Protein AF-A0A915JEX7-F1 (afdb_monomer_lite)

Sequence (155 aa):
STKFAKKFCSHRWVENVIVVERALEILPYFRQYVTSVEPKPTVTSFDTLEQAFKDIFLESKMEFFKTMALHLEPFLRKFQTPLPMSPFIFDEISSLHGALLRRILKSSIVDEAMTNNRLLELPKILFSNFDQAFKKKPIKFPAYSCIICTETIRN

Foldseek 3Di:
DPQDADDDDPVCLLVCLVRLVSCLVCVVVLVVCLVPDPPQDPDPLSVVSVVLVVDPCNNVVSVVSSVLSVLCVVVVVQVPDPDPCVVVNVVSVLVSLLVVVVVVDPNVVSVVCSVVVNSVVVCVVVCVVVCVVCVPDPPPPDPPPDSNHDDDDDD

Radius of gyration: 19.91 Å; chains: 1; bounding box: 41×42×51 Å

Organism: Romanomermis culicivorax (NCBI:txid13658)

Secondary structure (DSSP, 8-state):
---PPPPP-TT-GGGGHHHHHHHHHHHHHHHHHHHH-SSPP-SHHHHHHHHHHT-TTHHHHHHHHHHHHHHHHHHHHHHTSSS--GGGHHHHHHHHHHHHHTTTS-HHHHHHHHHTT-TTTHHHHHHTTHHHHHTSS---------TT-------

Structure (mmCIF, N/CA/C/O backbone):
data_AF-A0A915JEX7-F1
#
_entry.id   AF-A0A915JEX7-F1
#
loop_
_atom_site.group_PDB
_atom_site.id
_atom_site.type_symbol
_atom_site.label_atom_id
_atom_site.label_alt_id
_atom_site.label_comp_id
_atom_site.label_asym_id
_atom_site.label_entity_id
_atom_site.label_seq_id
_atom_site.pdbx_PDB_ins_code
_atom_site.Cartn_x
_atom_site.Cartn_y
_atom_site.Cartn_z
_atom_site.occupancy
_atom_site.B_iso_or_equiv
_atom_site.auth_seq_id
_atom_site.auth_comp_id
_atom_site.auth_asym_id
_atom_site.auth_atom_id
_atom_site.pdbx_PDB_model_num
ATOM 1 N N . SER A 1 1 ? -22.320 -11.750 11.022 1.00 55.00 1 SER A N 1
ATOM 2 C CA . SER A 1 1 ? -21.371 -11.233 10.015 1.00 55.00 1 SER A CA 1
ATOM 3 C C . SER A 1 1 ? -20.443 -12.361 9.594 1.00 55.00 1 SER A C 1
ATOM 5 O O . SER A 1 1 ? -19.918 -13.034 10.470 1.00 55.00 1 SER A O 1
ATOM 7 N N . THR A 1 2 ? -20.284 -12.611 8.292 1.00 79.38 2 THR A N 1
ATOM 8 C CA . THR A 1 2 ? -19.515 -13.747 7.728 1.00 79.38 2 THR A CA 1
ATOM 9 C C . THR A 1 2 ? -18.114 -13.351 7.241 1.00 79.38 2 THR A C 1
ATOM 11 O O . THR A 1 2 ? -17.356 -14.197 6.768 1.00 79.38 2 THR A O 1
ATOM 14 N N . LYS A 1 3 ? -17.755 -12.061 7.317 1.00 83.62 3 LYS A N 1
ATOM 15 C CA . LYS A 1 3 ? -16.490 -11.520 6.801 1.00 83.62 3 LYS A CA 1
ATOM 16 C C . LYS A 1 3 ? -15.547 -11.170 7.951 1.00 83.62 3 LYS A C 1
ATOM 18 O O . LYS A 1 3 ? -15.705 -10.141 8.596 1.00 83.62 3 LYS A O 1
ATOM 23 N N . PHE A 1 4 ? -14.553 -12.025 8.172 1.00 87.06 4 PHE A N 1
ATOM 24 C CA . PHE A 1 4 ? -13.503 -11.819 9.174 1.00 87.06 4 PHE A CA 1
ATOM 25 C C . PHE A 1 4 ? -12.218 -11.266 8.559 1.00 87.06 4 PHE A C 1
ATOM 27 O O . PHE A 1 4 ? -11.983 -11.418 7.354 1.00 87.06 4 PHE A O 1
ATOM 34 N N . ALA A 1 5 ? -11.384 -10.648 9.394 1.00 87.75 5 ALA A N 1
ATOM 35 C CA . ALA A 1 5 ? -10.054 -10.198 9.007 1.00 87.75 5 ALA A CA 1
ATOM 36 C C . ALA A 1 5 ? -9.193 -11.376 8.507 1.00 87.75 5 ALA A C 1
ATOM 38 O O . ALA A 1 5 ? -9.369 -12.524 8.921 1.00 87.75 5 ALA A O 1
ATOM 39 N N . LYS A 1 6 ? -8.282 -11.098 7.572 1.00 90.19 6 LYS A N 1
ATOM 40 C CA . LYS A 1 6 ? -7.354 -12.091 7.008 1.00 90.19 6 LYS A CA 1
ATOM 41 C C . LYS A 1 6 ? -5.993 -11.971 7.680 1.00 90.19 6 LYS A C 1
ATOM 43 O O . LYS A 1 6 ? -5.563 -10.865 7.974 1.00 90.19 6 LYS A O 1
ATOM 48 N N . LYS A 1 7 ? -5.296 -13.094 7.872 1.00 87.69 7 LYS A N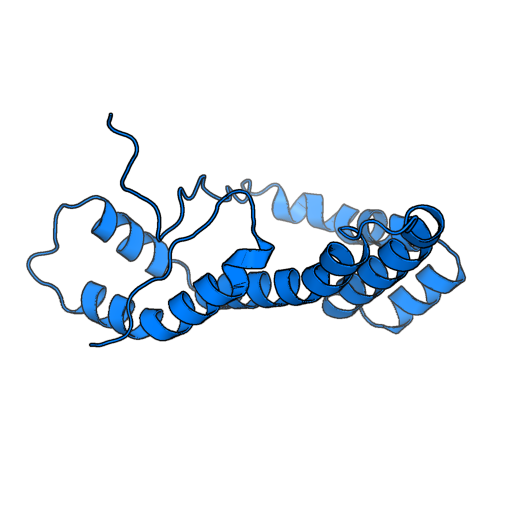 1
ATOM 49 C CA . LYS A 1 7 ? -3.954 -13.103 8.468 1.00 87.69 7 LYS A CA 1
ATOM 50 C C . LYS A 1 7 ? -3.007 -12.223 7.653 1.00 87.69 7 LYS A C 1
ATOM 52 O O . LYS A 1 7 ? -2.841 -12.444 6.458 1.00 87.69 7 LYS A O 1
ATOM 57 N N . PHE A 1 8 ? -2.372 -11.268 8.317 1.00 85.25 8 PHE A N 1
ATOM 58 C CA . PHE A 1 8 ? -1.368 -10.410 7.706 1.00 85.25 8 PHE A CA 1
ATOM 59 C C . PHE A 1 8 ? 0.037 -11.004 7.823 1.00 85.25 8 PHE A C 1
ATOM 61 O O . PHE A 1 8 ? 0.381 -11.636 8.825 1.00 85.25 8 PHE A O 1
ATOM 68 N N . CYS A 1 9 ? 0.876 -10.731 6.826 1.00 83.38 9 CYS A N 1
ATOM 69 C CA . CYS A 1 9 ? 2.280 -11.112 6.796 1.00 83.38 9 CYS A CA 1
ATOM 70 C C . CYS A 1 9 ? 3.196 -9.877 6.768 1.00 83.38 9 CYS A C 1
ATOM 72 O O . CYS A 1 9 ? 3.222 -9.138 5.790 1.00 83.38 9 CYS A O 1
ATOM 74 N N . SER A 1 10 ? 4.008 -9.659 7.805 1.00 77.25 10 SER A N 1
ATOM 75 C CA . SER A 1 10 ? 4.892 -8.481 7.884 1.00 77.25 10 SER A CA 1
ATOM 76 C C . SER A 1 10 ? 5.997 -8.453 6.828 1.00 77.25 10 SER A C 1
ATOM 78 O O . SER A 1 10 ? 6.416 -7.378 6.413 1.00 77.25 10 SER A O 1
ATOM 80 N N . HIS A 1 11 ? 6.455 -9.620 6.378 1.00 75.69 11 HIS A N 1
ATOM 81 C CA . HIS A 1 11 ? 7.578 -9.750 5.450 1.00 75.69 11 HIS A CA 1
ATOM 82 C C . HIS A 1 11 ? 7.145 -10.006 3.994 1.00 75.69 11 HIS A C 1
ATOM 84 O O . HIS A 1 11 ? 7.987 -9.997 3.100 1.00 75.69 11 HIS A O 1
ATOM 90 N N . ARG A 1 12 ? 5.847 -10.222 3.724 1.00 76.19 12 ARG A N 1
ATOM 91 C CA . ARG A 1 12 ? 5.293 -10.423 2.367 1.00 76.19 12 ARG A CA 1
ATOM 92 C C . ARG A 1 12 ? 4.176 -9.433 2.081 1.00 76.19 12 ARG A C 1
ATOM 94 O O . ARG A 1 12 ? 3.028 -9.789 1.858 1.00 76.19 12 ARG A O 1
ATOM 101 N N . TRP A 1 13 ? 4.549 -8.162 2.054 1.00 73.06 13 TRP A N 1
ATOM 102 C CA . TRP A 1 13 ? 3.670 -7.043 1.720 1.00 73.06 13 TRP A CA 1
ATOM 103 C C . TRP A 1 13 ? 2.786 -7.237 0.476 1.00 73.06 13 TRP A C 1
ATOM 105 O O . TRP A 1 13 ? 1.620 -6.866 0.521 1.00 73.06 13 TRP A O 1
ATOM 115 N N . VAL A 1 14 ? 3.275 -7.871 -0.593 1.00 79.00 14 VAL A N 1
ATOM 116 C CA . VAL A 1 14 ? 2.466 -8.144 -1.797 1.00 79.00 14 VAL A CA 1
ATOM 117 C C . VAL A 1 14 ? 1.326 -9.128 -1.527 1.00 79.00 14 VAL A C 1
ATOM 119 O O . VAL A 1 14 ? 0.216 -8.933 -2.009 1.00 79.00 14 VAL A O 1
ATOM 122 N N . GLU A 1 15 ? 1.543 -10.129 -0.674 1.00 81.12 15 GLU A N 1
ATOM 123 C CA . GLU A 1 15 ? 0.486 -11.067 -0.271 1.00 81.12 15 GLU A CA 1
ATOM 124 C C . GLU A 1 15 ? -0.581 -10.393 0.611 1.00 81.12 15 GLU A C 1
ATOM 126 O O . GLU A 1 15 ? -1.674 -10.929 0.786 1.00 81.12 15 GLU A O 1
ATOM 131 N N . ASN A 1 16 ? -0.312 -9.191 1.133 1.00 86.81 16 ASN A N 1
ATOM 132 C CA . ASN A 1 16 ? -1.268 -8.444 1.945 1.00 86.81 16 ASN A CA 1
ATOM 133 C C . ASN A 1 16 ? -2.270 -7.621 1.124 1.00 86.81 16 ASN A C 1
ATOM 135 O O . ASN A 1 16 ? -3.106 -6.953 1.731 1.00 86.81 16 ASN A O 1
ATOM 139 N N . VAL A 1 17 ? -2.248 -7.660 -0.215 1.00 90.00 17 VAL A N 1
ATOM 140 C CA . VAL A 1 17 ? -3.279 -6.993 -1.038 1.00 90.00 17 VAL A CA 1
ATOM 141 C C . VAL A 1 17 ? -4.675 -7.475 -0.631 1.00 90.00 17 VAL A C 1
ATOM 143 O O . VAL A 1 17 ? -5.509 -6.668 -0.227 1.00 90.00 17 VAL A O 1
ATOM 146 N N . ILE A 1 18 ? -4.883 -8.796 -0.586 1.00 90.44 18 ILE A N 1
ATOM 147 C CA . ILE A 1 18 ? -6.159 -9.408 -0.171 1.00 90.44 18 ILE A CA 1
ATOM 148 C C . ILE A 1 18 ? -6.527 -9.089 1.285 1.00 90.44 18 ILE A C 1
ATOM 150 O O . ILE A 1 18 ? -7.698 -9.085 1.668 1.00 90.44 18 ILE A O 1
ATOM 154 N N . VAL A 1 19 ? -5.515 -8.850 2.122 1.00 91.00 19 VAL A N 1
ATOM 155 C CA . VAL A 1 19 ? -5.688 -8.517 3.536 1.00 91.00 19 VAL A CA 1
ATOM 156 C C . VAL A 1 19 ? -6.216 -7.096 3.664 1.00 91.00 19 VAL A C 1
ATOM 158 O O . VAL A 1 19 ? -7.145 -6.861 4.432 1.00 91.00 19 VAL A O 1
ATOM 161 N N . VAL A 1 20 ? -5.662 -6.166 2.888 1.00 92.25 20 VAL A N 1
ATOM 162 C CA . VAL A 1 20 ? -6.088 -4.766 2.871 1.00 92.25 20 VAL A CA 1
ATOM 163 C C . VAL A 1 20 ? -7.444 -4.597 2.203 1.00 92.25 20 VAL A C 1
ATOM 165 O O . VAL A 1 20 ? -8.271 -3.861 2.726 1.00 92.25 20 VAL A O 1
ATOM 168 N N . GLU A 1 21 ? -7.732 -5.333 1.131 1.00 93.56 21 GLU A N 1
ATOM 169 C CA . GLU A 1 21 ? -9.080 -5.377 0.550 1.00 93.56 21 GLU A CA 1
ATOM 170 C C . GLU A 1 21 ? -10.110 -5.836 1.583 1.00 93.56 21 GLU A C 1
ATOM 172 O O . GLU A 1 21 ? -11.115 -5.162 1.807 1.00 93.56 21 GLU A O 1
ATOM 177 N N . ARG A 1 22 ? -9.815 -6.924 2.310 1.00 93.81 22 ARG A N 1
ATOM 178 C CA . ARG A 1 22 ? -10.675 -7.364 3.410 1.00 93.81 22 ARG A CA 1
ATOM 179 C C . ARG A 1 22 ? -10.782 -6.312 4.509 1.00 93.81 22 ARG A C 1
ATOM 181 O O . ARG A 1 22 ? -11.868 -6.142 5.053 1.00 93.81 22 ARG A O 1
ATOM 188 N N . ALA A 1 23 ? -9.681 -5.657 4.868 1.00 92.38 23 ALA A N 1
ATOM 189 C CA . ALA A 1 23 ? -9.665 -4.632 5.904 1.00 92.38 23 ALA A CA 1
ATOM 190 C C . ALA A 1 23 ? -10.578 -3.456 5.531 1.00 92.38 23 ALA A C 1
ATOM 192 O O . ALA A 1 23 ? -11.387 -3.052 6.359 1.00 92.38 23 ALA A O 1
ATOM 193 N N . LEU A 1 24 ? -10.512 -2.980 4.284 1.00 93.62 24 LEU A N 1
ATOM 194 C CA . LEU A 1 24 ? -11.381 -1.931 3.747 1.00 93.62 24 LEU A CA 1
ATOM 195 C C . LEU A 1 24 ? -12.858 -2.350 3.761 1.00 93.62 24 LEU A C 1
ATOM 197 O O . LEU A 1 24 ? -13.712 -1.565 4.163 1.00 93.62 24 LEU A O 1
ATOM 201 N N . GLU A 1 25 ? -13.163 -3.605 3.413 1.00 94.25 25 GLU A N 1
ATOM 202 C CA . GLU A 1 25 ? -14.534 -4.130 3.479 1.00 94.25 25 GLU A CA 1
ATOM 203 C C . GLU A 1 25 ? -15.109 -4.152 4.904 1.00 94.25 25 GLU A C 1
ATOM 205 O O . GLU A 1 25 ? -16.306 -3.929 5.085 1.00 94.25 25 GLU A O 1
ATOM 210 N N . ILE A 1 26 ? -14.289 -4.472 5.915 1.00 93.94 26 ILE A N 1
ATOM 211 C CA . ILE A 1 26 ? -14.757 -4.614 7.306 1.00 93.94 26 ILE A CA 1
ATOM 212 C C . ILE A 1 26 ? -14.652 -3.324 8.127 1.00 93.94 26 ILE A C 1
ATOM 214 O O . ILE A 1 26 ? -15.279 -3.209 9.182 1.00 93.94 26 ILE A O 1
ATOM 218 N N . LEU A 1 27 ? -13.891 -2.345 7.638 1.00 92.25 27 LEU A N 1
ATOM 219 C CA . LEU A 1 27 ? -13.645 -1.064 8.288 1.00 92.25 27 LEU A CA 1
ATOM 220 C C . LEU A 1 27 ? -14.911 -0.311 8.744 1.00 92.25 27 LEU A C 1
ATOM 222 O O . LEU A 1 27 ? -14.914 0.154 9.888 1.00 92.25 27 LEU A O 1
ATOM 226 N N . PRO A 1 28 ? -15.999 -0.200 7.948 1.00 92.62 28 PRO A N 1
ATOM 227 C CA . PRO A 1 28 ? -17.204 0.501 8.397 1.00 92.62 28 PRO A CA 1
ATOM 228 C C . PRO A 1 28 ? -17.870 -0.179 9.599 1.00 92.62 28 PRO A C 1
ATOM 230 O O . PRO A 1 28 ? -18.360 0.509 10.494 1.00 92.62 28 PRO A O 1
ATOM 233 N N . TYR A 1 29 ? -17.829 -1.513 9.680 1.00 92.56 29 TYR A N 1
ATOM 234 C CA . TYR A 1 29 ? -18.371 -2.245 10.828 1.00 92.56 29 TYR A CA 1
ATOM 235 C C . TYR A 1 29 ? -17.536 -2.015 12.087 1.00 92.56 29 TYR A C 1
ATOM 237 O O . TYR A 1 29 ? -18.092 -1.860 13.172 1.00 92.56 29 TYR A O 1
ATOM 245 N N . PHE A 1 30 ? -16.209 -1.936 11.956 1.00 91.81 30 PHE A N 1
ATOM 246 C CA . PHE A 1 30 ? -15.346 -1.572 13.080 1.00 91.81 30 PHE A CA 1
ATOM 247 C C . PHE A 1 30 ? -15.573 -0.134 13.540 1.00 91.81 30 PHE A C 1
ATOM 249 O O . PHE A 1 30 ? -15.623 0.113 14.742 1.00 91.81 30 PHE A O 1
ATOM 256 N N . ARG A 1 31 ? -15.776 0.804 12.608 1.00 92.69 31 ARG A N 1
ATOM 257 C CA . ARG A 1 31 ? -16.104 2.195 12.941 1.00 92.69 31 ARG A CA 1
ATOM 258 C C . ARG A 1 31 ? -17.414 2.277 13.724 1.00 92.69 31 ARG A C 1
ATOM 260 O O . ARG A 1 31 ? -17.477 2.967 14.740 1.00 92.69 31 ARG A O 1
ATOM 267 N N . GLN A 1 32 ? -18.435 1.540 13.284 1.00 93.69 32 GLN A N 1
ATOM 268 C CA . GLN A 1 32 ? -19.705 1.432 13.998 1.00 93.69 32 GLN A CA 1
ATOM 269 C C . GLN A 1 32 ? -19.499 0.845 15.398 1.00 93.69 32 GLN A C 1
ATOM 271 O O . GLN A 1 32 ? -19.928 1.459 16.366 1.00 93.69 32 GLN A O 1
ATOM 276 N N . TYR A 1 33 ? -18.783 -0.278 15.510 1.00 92.44 33 TYR A N 1
ATOM 277 C CA . TYR A 1 33 ? -18.494 -0.940 16.783 1.00 92.44 33 TYR A CA 1
ATOM 278 C C . TYR A 1 33 ? -17.795 -0.015 17.790 1.00 92.44 33 TYR A C 1
ATOM 280 O O . TYR A 1 33 ? -18.249 0.104 18.925 1.00 92.44 33 TYR A O 1
ATOM 288 N N . VAL A 1 34 ? -16.734 0.683 17.371 1.00 92.12 34 VAL A N 1
ATOM 289 C CA . VAL A 1 34 ? -15.984 1.619 18.231 1.00 92.12 34 VAL A CA 1
ATOM 290 C C . VAL A 1 34 ? -16.852 2.794 18.685 1.00 92.12 34 VAL A C 1
ATOM 292 O O . VAL A 1 34 ? -16.675 3.294 19.791 1.00 92.12 34 VAL A O 1
ATOM 295 N N . THR A 1 35 ? -17.803 3.218 17.851 1.00 92.88 35 THR A N 1
ATOM 296 C CA . THR A 1 35 ? -18.709 4.334 18.159 1.00 92.88 35 THR A CA 1
ATOM 297 C C . THR A 1 35 ? -19.872 3.911 19.062 1.00 92.88 35 THR A C 1
ATOM 299 O O . THR A 1 35 ? -20.363 4.727 19.832 1.00 92.88 35 THR A O 1
ATOM 302 N N . SER A 1 36 ? -20.338 2.662 18.959 1.00 93.81 36 SER A N 1
ATOM 303 C CA . SER A 1 36 ? -21.559 2.195 19.630 1.00 93.81 36 SER A CA 1
ATOM 304 C C . SER A 1 36 ? -21.332 1.442 20.939 1.00 93.81 36 SER A C 1
ATOM 306 O O . SER A 1 36 ? -22.300 1.194 21.653 1.00 93.81 36 SER A O 1
ATOM 308 N N . VAL A 1 37 ? -20.114 0.967 21.213 1.00 94.25 37 VAL A N 1
ATOM 309 C CA . VAL A 1 37 ? -19.870 0.087 22.363 1.00 94.25 37 VAL A CA 1
ATOM 310 C C . VAL A 1 37 ? -19.781 0.880 23.668 1.00 94.25 37 VAL A C 1
ATOM 312 O O . VAL A 1 37 ? -18.954 1.777 23.807 1.00 94.25 37 VAL A O 1
ATOM 315 N N . GLU A 1 38 ? -20.618 0.508 24.635 1.00 91.38 38 GLU A N 1
ATOM 316 C CA . GLU A 1 38 ? -20.592 1.011 26.008 1.00 91.38 38 GLU A CA 1
ATOM 317 C C . GLU A 1 38 ? -20.894 -0.149 26.987 1.00 91.38 38 GLU A C 1
ATOM 319 O O . GLU A 1 38 ? -21.817 -0.928 26.728 1.00 91.38 38 GLU A O 1
ATOM 324 N N . PRO A 1 39 ? -20.149 -0.296 28.101 1.00 90.25 39 PRO A N 1
ATOM 325 C CA . PRO A 1 39 ? -18.956 0.476 28.440 1.00 90.25 39 PRO A CA 1
ATOM 326 C C . PRO A 1 39 ? -17.802 0.164 27.479 1.00 90.25 39 PRO A C 1
ATOM 328 O O . PRO A 1 39 ? -17.663 -0.963 26.995 1.00 90.25 39 PRO A O 1
ATOM 331 N N . LYS A 1 40 ? -16.955 1.162 27.213 1.00 91.19 40 LYS A N 1
ATOM 332 C CA . LYS A 1 40 ? -15.758 0.972 26.384 1.00 91.19 40 LYS A CA 1
ATOM 333 C C . LYS A 1 40 ? -14.858 -0.144 26.946 1.00 91.19 40 LYS A C 1
ATOM 335 O O . LYS A 1 40 ? -14.467 -0.075 28.114 1.00 91.19 40 LYS A O 1
ATOM 340 N N . PRO A 1 41 ? -14.494 -1.156 26.137 1.00 92.19 41 PRO A N 1
ATOM 341 C CA . PRO A 1 41 ? -13.568 -2.201 26.557 1.00 92.19 41 PRO A CA 1
ATOM 342 C C . PRO A 1 41 ? -12.191 -1.632 26.923 1.00 92.19 41 PRO A C 1
ATOM 344 O O . PRO A 1 41 ? -11.641 -0.822 26.187 1.00 92.19 41 PRO A O 1
ATOM 347 N N . THR A 1 42 ? -11.585 -2.118 28.007 1.00 91.56 42 THR A N 1
ATOM 348 C CA . THR A 1 42 ? -10.242 -1.711 28.475 1.00 91.56 42 THR A CA 1
ATOM 349 C C . THR A 1 42 ? -9.106 -2.537 27.856 1.00 91.56 42 THR A C 1
ATOM 351 O O . THR A 1 42 ? -8.022 -2.662 28.427 1.0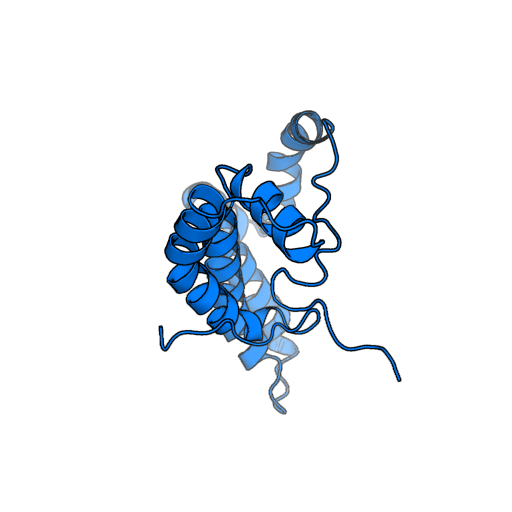0 91.56 42 THR A O 1
ATOM 354 N N . VAL A 1 43 ? -9.358 -3.160 26.702 1.00 92.19 43 VAL A N 1
ATOM 355 C CA . VAL A 1 43 ? -8.393 -4.031 26.020 1.00 92.19 43 VAL A CA 1
ATOM 356 C C . VAL A 1 43 ? -7.568 -3.247 25.003 1.00 92.19 43 VAL A C 1
ATOM 358 O O . VAL A 1 43 ? -8.083 -2.408 24.268 1.00 92.19 43 VAL A O 1
ATOM 361 N N . THR A 1 44 ? -6.287 -3.593 24.885 1.00 89.62 44 THR A N 1
ATOM 362 C CA . THR A 1 44 ? -5.324 -2.911 24.001 1.00 89.62 44 THR A CA 1
ATOM 363 C C . THR A 1 44 ? -5.728 -2.917 22.524 1.00 89.62 44 THR A C 1
ATOM 365 O O . THR A 1 44 ? -5.426 -1.980 21.781 1.00 89.62 44 THR A O 1
ATOM 368 N N . SER A 1 45 ? -6.428 -3.960 22.075 1.00 86.75 45 SER A N 1
ATOM 369 C CA . SER A 1 45 ? -6.952 -4.057 20.710 1.00 86.75 45 SER A CA 1
ATOM 370 C C . SER A 1 45 ? -8.033 -3.010 20.426 1.00 86.75 45 SER A C 1
ATOM 372 O O . SER A 1 45 ? -8.074 -2.458 19.326 1.00 86.75 45 SER A O 1
ATOM 374 N N . PHE A 1 46 ? -8.862 -2.682 21.420 1.00 90.69 46 PHE A N 1
ATOM 375 C CA . PHE A 1 46 ? -9.869 -1.630 21.314 1.00 90.69 46 PHE A CA 1
ATOM 376 C C . PHE A 1 46 ? -9.213 -0.249 21.246 1.00 90.69 46 PHE A C 1
ATOM 378 O O . PHE A 1 46 ? -9.513 0.518 20.332 1.00 90.69 46 PHE A O 1
ATOM 385 N N . ASP A 1 47 ? -8.243 0.023 22.124 1.00 90.75 47 ASP A N 1
ATOM 386 C CA . ASP A 1 47 ? -7.480 1.279 22.114 1.00 90.75 47 ASP A CA 1
ATOM 387 C C . ASP A 1 47 ? -6.772 1.505 20.773 1.00 90.75 47 ASP A C 1
ATOM 389 O O . ASP A 1 47 ? -6.742 2.619 20.246 1.00 90.75 47 ASP A O 1
ATOM 393 N N . THR A 1 48 ? -6.232 0.434 20.186 1.00 88.44 48 THR A N 1
ATOM 394 C CA . THR A 1 48 ? -5.570 0.479 18.876 1.00 88.44 48 THR A CA 1
ATOM 395 C C . THR A 1 48 ? -6.549 0.863 17.769 1.00 88.44 48 THR A C 1
ATOM 397 O O . THR A 1 48 ? -6.224 1.703 16.929 1.00 88.44 48 THR A O 1
ATOM 400 N N . LEU A 1 49 ? -7.755 0.286 17.765 1.00 89.88 49 LEU A N 1
ATOM 401 C CA . LEU A 1 49 ? -8.798 0.643 16.802 1.00 89.88 49 LEU A CA 1
ATOM 402 C C . LEU A 1 49 ? -9.272 2.084 17.004 1.00 89.88 49 LEU A C 1
ATOM 404 O O . LEU A 1 49 ? -9.371 2.831 16.033 1.00 89.88 49 LEU A O 1
ATOM 408 N N . GLU A 1 50 ? -9.511 2.502 18.248 1.00 91.12 50 GLU A N 1
ATOM 409 C CA . GLU A 1 50 ? -9.925 3.872 18.555 1.00 91.12 50 GLU A CA 1
ATOM 410 C C . GLU A 1 50 ? -8.872 4.888 18.087 1.00 91.12 50 GLU A C 1
ATOM 412 O O . GLU A 1 50 ? -9.207 5.915 17.499 1.00 91.12 50 GLU A O 1
ATOM 417 N N . GLN A 1 51 ? -7.585 4.592 18.288 1.00 90.00 51 GLN A N 1
ATOM 418 C CA . GLN A 1 51 ? -6.491 5.418 17.780 1.00 90.00 51 GLN A CA 1
ATOM 419 C C . GLN A 1 51 ? -6.405 5.410 16.254 1.00 90.00 51 GLN A C 1
ATOM 421 O O . GLN A 1 51 ? -6.189 6.466 15.660 1.00 90.00 51 GLN A O 1
ATOM 426 N N . ALA A 1 52 ? -6.595 4.258 15.609 1.00 88.19 52 ALA A N 1
ATOM 427 C CA . ALA A 1 52 ? -6.581 4.161 14.153 1.00 88.19 52 ALA A CA 1
ATOM 428 C C . ALA A 1 52 ? -7.695 5.013 13.522 1.00 88.19 52 ALA A C 1
ATOM 430 O O . ALA A 1 52 ? -7.440 5.731 12.559 1.00 88.19 52 ALA A O 1
ATOM 431 N N . PHE A 1 53 ? -8.901 5.013 14.097 1.00 90.81 53 PHE A N 1
ATOM 432 C CA . PHE A 1 53 ? -10.024 5.811 13.594 1.00 90.81 53 PHE A CA 1
ATOM 433 C C . PHE A 1 53 ? -9.898 7.322 13.836 1.00 90.81 53 PHE A C 1
ATOM 435 O O . PHE A 1 53 ? -10.652 8.088 13.237 1.00 90.81 53 PHE A O 1
ATOM 442 N N . LYS A 1 54 ? -8.931 7.775 14.648 1.00 90.12 54 LYS A N 1
ATOM 443 C CA . LYS A 1 54 ? -8.580 9.206 14.758 1.00 90.12 54 LYS A CA 1
ATOM 444 C C . LYS A 1 54 ? -7.835 9.714 13.516 1.00 90.12 54 LYS A C 1
ATOM 446 O O . LYS A 1 54 ? -7.776 10.922 13.298 1.00 90.12 54 LYS A O 1
ATOM 451 N N . ASP A 1 55 ? -7.268 8.821 12.703 1.00 87.69 55 ASP A N 1
ATOM 452 C CA . ASP A 1 55 ? -6.585 9.176 11.461 1.00 87.69 55 ASP A CA 1
ATOM 453 C C . ASP A 1 55 ? -7.577 9.319 10.298 1.00 87.69 55 ASP A C 1
ATOM 455 O O . ASP A 1 55 ? -8.079 8.334 9.753 1.00 87.69 55 ASP A O 1
ATOM 459 N N . ILE A 1 56 ? -7.809 10.562 9.866 1.00 90.38 56 ILE A N 1
ATOM 460 C CA . ILE A 1 56 ? -8.689 10.876 8.729 1.00 90.38 56 ILE A CA 1
ATOM 461 C C . ILE A 1 56 ? -8.210 10.259 7.405 1.00 90.38 56 ILE A C 1
ATOM 463 O O . ILE A 1 56 ? -9.002 10.122 6.477 1.00 90.38 56 ILE A O 1
ATOM 467 N N . PHE A 1 57 ? -6.930 9.885 7.304 1.00 89.12 57 PHE A N 1
ATOM 468 C CA . PHE A 1 57 ? -6.329 9.319 6.098 1.00 89.12 57 PHE A CA 1
ATOM 469 C C . PHE A 1 57 ? -6.175 7.799 6.155 1.00 89.12 57 PHE A C 1
ATOM 471 O O . PHE A 1 57 ? -5.514 7.240 5.282 1.00 89.12 57 PHE A O 1
ATOM 478 N N . LEU A 1 58 ? -6.749 7.114 7.149 1.00 87.38 58 LEU A N 1
ATOM 479 C CA . LEU A 1 58 ? -6.597 5.666 7.312 1.00 87.38 58 LEU A CA 1
ATOM 480 C C . LEU A 1 58 ? -6.974 4.891 6.037 1.00 87.38 58 LEU A C 1
ATOM 482 O O . LEU A 1 58 ? -6.173 4.108 5.525 1.00 87.38 58 LEU A O 1
ATOM 486 N N . GLU A 1 59 ? -8.163 5.156 5.496 1.00 89.69 59 GLU A N 1
ATOM 487 C CA . GLU A 1 59 ? -8.673 4.522 4.271 1.00 89.69 59 GLU A CA 1
ATOM 488 C C . GLU A 1 59 ? -7.793 4.855 3.062 1.00 89.69 59 GLU A C 1
ATOM 490 O O . GLU A 1 59 ? -7.374 3.963 2.326 1.00 89.69 59 GLU A O 1
ATOM 495 N N . SER A 1 60 ? -7.408 6.125 2.913 1.00 90.50 60 SER A N 1
ATOM 496 C CA . SER A 1 60 ? -6.521 6.572 1.835 1.00 90.50 60 SER A CA 1
ATOM 497 C C . SER A 1 60 ? -5.140 5.917 1.904 1.00 90.50 60 SER A C 1
ATOM 499 O O . SER A 1 60 ? -4.572 5.571 0.872 1.00 90.50 60 SER A O 1
ATOM 501 N N . LYS A 1 61 ? -4.589 5.708 3.106 1.00 89.50 61 LYS A N 1
ATOM 502 C CA . LYS A 1 61 ? -3.315 5.000 3.311 1.00 89.50 61 LYS A CA 1
ATOM 503 C C . LYS A 1 61 ? -3.431 3.525 2.933 1.00 89.50 61 LYS A C 1
ATOM 505 O O . LYS A 1 61 ? -2.509 2.991 2.318 1.00 89.50 61 LYS A O 1
ATOM 510 N N . MET A 1 62 ? -4.549 2.883 3.270 1.00 90.38 62 MET A N 1
ATOM 511 C CA . MET A 1 62 ? -4.836 1.502 2.877 1.00 90.38 62 MET A CA 1
ATOM 512 C C . MET A 1 62 ? -4.966 1.366 1.352 1.00 90.38 62 MET A C 1
ATOM 514 O O . MET A 1 62 ? -4.310 0.508 0.762 1.00 90.38 62 MET A O 1
ATOM 518 N N . GLU A 1 63 ? -5.724 2.244 0.695 1.00 91.25 63 GLU A N 1
ATOM 519 C CA . GLU A 1 63 ? -5.870 2.242 -0.770 1.00 91.25 63 GLU A CA 1
ATOM 520 C C . GLU A 1 63 ? -4.561 2.585 -1.495 1.00 91.25 63 GLU A C 1
ATOM 522 O O . GLU A 1 63 ? -4.219 1.970 -2.510 1.00 91.25 63 GLU A O 1
ATOM 527 N N . PHE A 1 64 ? -3.772 3.517 -0.952 1.00 89.25 64 PHE A N 1
ATOM 528 C CA . PHE A 1 64 ? -2.437 3.814 -1.466 1.00 89.25 64 PHE A CA 1
ATOM 529 C C . PHE A 1 64 ? -1.523 2.591 -1.371 1.00 89.25 64 PHE A C 1
ATOM 531 O O . PHE A 1 64 ? -0.900 2.209 -2.362 1.00 89.25 64 PHE A O 1
ATOM 538 N N . PHE A 1 65 ? -1.477 1.933 -0.209 1.00 88.94 65 PHE A N 1
ATOM 539 C CA . PHE A 1 65 ? -0.711 0.702 -0.033 1.00 88.94 65 PHE A CA 1
ATOM 540 C C . PHE A 1 65 ? -1.138 -0.376 -1.035 1.00 88.94 65 PHE A C 1
ATOM 542 O O . PHE A 1 65 ? -0.286 -0.939 -1.722 1.00 88.94 65 PHE A O 1
ATOM 549 N N . LYS A 1 66 ? -2.446 -0.633 -1.155 1.00 90.06 66 LYS A N 1
ATOM 550 C CA . LYS A 1 66 ? -3.005 -1.612 -2.096 1.00 90.06 66 LYS A CA 1
ATOM 551 C C . LYS A 1 66 ? -2.565 -1.305 -3.524 1.00 90.06 66 LYS A C 1
ATOM 553 O O . LYS A 1 66 ? -2.068 -2.180 -4.226 1.00 90.06 66 LYS A O 1
ATOM 558 N N . THR A 1 67 ? -2.680 -0.045 -3.929 1.00 89.62 67 THR A N 1
ATOM 559 C CA . THR A 1 67 ? -2.253 0.430 -5.245 1.00 89.62 67 THR A CA 1
ATOM 560 C C . THR A 1 67 ? -0.768 0.167 -5.494 1.00 89.62 67 THR A C 1
ATOM 562 O O . THR A 1 67 ? -0.411 -0.357 -6.548 1.00 89.62 67 THR A O 1
ATOM 565 N N . MET A 1 68 ? 0.098 0.503 -4.534 1.00 87.06 68 MET A N 1
ATOM 566 C CA . MET A 1 68 ? 1.541 0.275 -4.642 1.00 87.06 68 MET A CA 1
ATOM 567 C C . MET A 1 68 ? 1.869 -1.216 -4.745 1.00 87.06 68 MET A C 1
ATOM 569 O O . MET A 1 68 ? 2.626 -1.619 -5.626 1.00 87.06 68 MET A O 1
ATOM 573 N N . ALA A 1 69 ? 1.264 -2.046 -3.894 1.00 88.38 69 ALA A N 1
ATOM 574 C CA . ALA A 1 69 ? 1.475 -3.488 -3.903 1.00 88.38 69 ALA A CA 1
ATOM 575 C C . ALA A 1 69 ? 1.058 -4.124 -5.242 1.00 88.38 69 ALA A C 1
ATOM 577 O O . ALA A 1 69 ? 1.822 -4.910 -5.798 1.00 88.38 69 ALA A O 1
ATOM 578 N N . LEU A 1 70 ? -0.074 -3.701 -5.816 1.00 88.25 70 LEU A N 1
ATOM 579 C CA . LEU A 1 70 ? -0.533 -4.144 -7.140 1.00 88.25 70 LEU A CA 1
ATOM 580 C C . LEU A 1 70 ? 0.423 -3.752 -8.282 1.00 88.25 70 LEU A C 1
ATOM 582 O O . LEU A 1 70 ? 0.491 -4.459 -9.282 1.00 88.25 70 LEU A O 1
ATOM 586 N N . HIS A 1 71 ? 1.173 -2.650 -8.159 1.00 87.38 71 HIS A N 1
ATOM 587 C CA . HIS A 1 71 ? 2.173 -2.260 -9.171 1.00 87.38 71 HIS A CA 1
ATOM 588 C C . HIS A 1 71 ? 3.472 -3.047 -9.040 1.00 87.38 71 HIS A C 1
ATOM 590 O O . HIS A 1 71 ? 4.124 -3.341 -10.039 1.00 87.38 71 HIS A O 1
ATOM 596 N N . LEU A 1 72 ? 3.856 -3.380 -7.809 1.00 88.12 72 LEU A N 1
ATOM 597 C CA . LEU A 1 72 ? 5.065 -4.149 -7.531 1.00 88.12 72 LEU A CA 1
ATOM 598 C C . LEU A 1 72 ? 4.885 -5.637 -7.846 1.00 88.12 72 LEU A C 1
ATOM 600 O O . LEU A 1 72 ? 5.853 -6.314 -8.184 1.00 88.12 72 LEU A O 1
ATOM 604 N N . GLU A 1 73 ? 3.662 -6.156 -7.741 1.00 88.44 73 GLU A N 1
ATOM 605 C CA . GLU A 1 73 ? 3.378 -7.580 -7.892 1.00 88.44 73 GLU A CA 1
ATOM 606 C C . GLU A 1 73 ? 3.824 -8.178 -9.241 1.00 88.44 73 GLU A C 1
ATOM 608 O O . GLU A 1 73 ? 4.530 -9.191 -9.210 1.00 88.44 73 GLU A O 1
ATOM 613 N N . PRO A 1 74 ? 3.509 -7.593 -10.417 1.00 89.38 74 PRO A N 1
ATOM 614 C CA . PRO A 1 74 ? 3.946 -8.144 -11.701 1.00 89.38 74 PRO A CA 1
ATOM 615 C C . PRO A 1 74 ? 5.469 -8.196 -11.826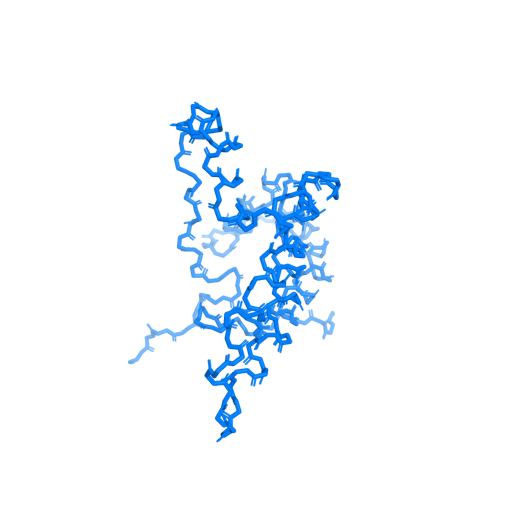 1.00 89.38 74 PRO A C 1
ATOM 617 O O . PRO A 1 74 ? 6.016 -9.198 -12.287 1.00 89.38 74 PRO A O 1
ATOM 620 N N . PHE A 1 75 ? 6.149 -7.143 -11.361 1.00 90.31 75 PHE A N 1
ATOM 621 C CA . PHE A 1 75 ? 7.606 -7.076 -11.331 1.00 90.31 75 PHE A CA 1
ATOM 622 C C . PHE A 1 75 ? 8.177 -8.207 -10.466 1.00 90.31 75 PHE A C 1
ATOM 624 O O . PHE A 1 75 ? 8.968 -9.019 -10.940 1.00 90.31 75 PHE A O 1
ATOM 631 N N . LEU A 1 76 ? 7.726 -8.335 -9.217 1.00 88.19 76 LEU A N 1
ATOM 632 C CA . LEU A 1 76 ? 8.242 -9.357 -8.305 1.00 88.19 76 LEU A CA 1
ATOM 633 C C . LEU A 1 76 ? 7.972 -10.773 -8.815 1.00 88.19 76 LEU A C 1
ATOM 635 O O . LEU A 1 76 ? 8.880 -11.599 -8.799 1.00 88.19 76 LEU A O 1
ATOM 639 N N . ARG A 1 77 ? 6.770 -11.044 -9.339 1.00 87.94 77 ARG A N 1
ATOM 640 C CA . ARG A 1 77 ? 6.440 -12.346 -9.937 1.00 87.94 77 ARG A CA 1
ATOM 641 C C . ARG A 1 77 ? 7.357 -12.680 -11.112 1.00 87.94 77 ARG A C 1
ATOM 643 O O . ARG A 1 77 ? 7.801 -13.817 -11.215 1.00 87.94 77 ARG A O 1
ATOM 650 N N . LYS A 1 78 ? 7.673 -11.703 -11.969 1.00 89.44 78 LYS A N 1
ATOM 651 C CA . LYS A 1 78 ? 8.570 -11.881 -13.121 1.00 89.44 78 LYS A CA 1
ATOM 652 C C . LYS A 1 78 ? 9.990 -12.267 -12.694 1.00 89.44 78 LYS A C 1
ATOM 654 O O . LYS A 1 78 ? 10.578 -13.170 -13.288 1.00 89.44 78 LYS A O 1
ATOM 659 N N . PHE A 1 79 ? 10.518 -11.637 -11.644 1.00 88.56 79 PHE A N 1
ATOM 660 C CA . PHE A 1 79 ? 11.885 -11.868 -11.155 1.00 88.56 79 PHE A CA 1
ATOM 661 C C . PHE A 1 79 ? 12.021 -12.982 -10.107 1.00 88.56 79 PHE A C 1
ATOM 663 O O . PHE A 1 79 ? 13.138 -13.351 -9.759 1.00 88.56 79 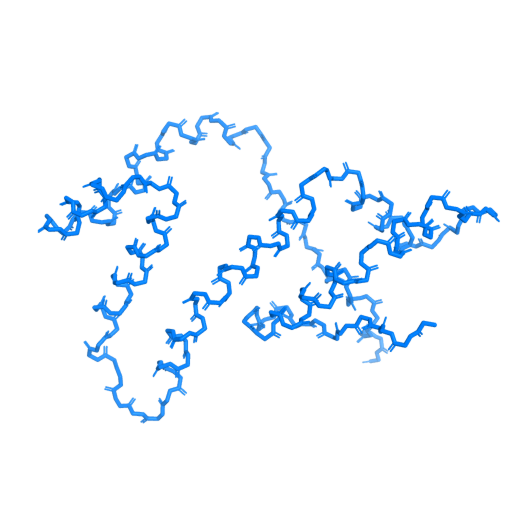PHE A O 1
ATOM 670 N N . GLN A 1 80 ? 10.914 -13.562 -9.638 1.00 87.75 80 GLN A N 1
ATOM 671 C CA . GLN A 1 80 ? 10.886 -14.739 -8.756 1.00 87.75 80 GLN A CA 1
ATOM 672 C C . GLN A 1 80 ? 10.678 -16.050 -9.534 1.00 87.75 80 GLN A C 1
ATOM 674 O O . GLN A 1 80 ? 10.096 -17.008 -9.026 1.00 87.75 80 GLN A O 1
ATOM 679 N N . THR A 1 81 ? 11.136 -16.098 -10.785 1.00 87.44 81 THR A N 1
ATOM 680 C CA . THR A 1 81 ? 11.078 -17.291 -11.639 1.00 87.44 81 THR A CA 1
ATOM 681 C C . THR A 1 81 ? 12.439 -17.993 -11.682 1.00 87.44 81 THR A C 1
ATOM 683 O O . THR A 1 81 ? 13.463 -17.355 -11.442 1.00 87.44 81 THR A O 1
ATOM 686 N N . PRO A 1 82 ? 12.496 -19.298 -12.012 1.00 88.44 82 PRO A N 1
ATOM 687 C CA . PRO A 1 82 ? 13.767 -20.010 -12.181 1.00 88.44 82 PRO A CA 1
ATOM 688 C C . PRO A 1 82 ? 14.524 -19.620 -13.467 1.00 88.44 82 PRO A C 1
ATOM 690 O O . PRO A 1 82 ? 15.593 -20.160 -13.739 1.00 88.44 82 PRO A O 1
ATOM 693 N N . LEU A 1 83 ? 13.968 -18.724 -14.287 1.00 90.12 83 LEU A N 1
ATOM 694 C CA . LEU A 1 83 ? 14.570 -18.273 -15.539 1.00 90.12 83 LEU A CA 1
ATOM 695 C C . LEU A 1 83 ? 15.667 -17.227 -15.271 1.00 90.12 83 LEU A C 1
ATOM 697 O O . LEU A 1 83 ? 15.594 -16.500 -14.277 1.00 90.12 83 LEU A O 1
ATOM 701 N N . PRO A 1 84 ? 16.669 -17.087 -16.159 1.00 89.62 84 PRO A N 1
ATOM 702 C CA . PRO A 1 84 ? 17.736 -16.101 -16.010 1.00 89.62 84 PRO A CA 1
ATOM 703 C C . PRO A 1 84 ? 17.224 -14.689 -16.333 1.00 89.62 84 PRO A C 1
ATOM 705 O O . PRO A 1 84 ? 17.541 -14.111 -17.368 1.00 89.62 84 PRO A O 1
ATOM 708 N N . MET A 1 85 ? 16.418 -14.123 -15.436 1.00 92.25 85 MET A N 1
ATOM 709 C CA . MET A 1 85 ? 15.783 -12.818 -15.631 1.00 92.25 85 MET A CA 1
ATOM 710 C C . MET A 1 85 ? 16.719 -11.642 -15.339 1.00 92.25 85 MET A C 1
ATOM 712 O O . MET A 1 85 ? 16.419 -10.520 -15.731 1.00 92.25 85 MET A O 1
ATOM 716 N N . SER A 1 86 ? 17.868 -11.887 -14.697 1.00 88.12 86 SER A N 1
ATOM 717 C CA . SER A 1 86 ? 18.826 -10.851 -14.283 1.00 88.12 86 SER A CA 1
ATOM 718 C C . SER A 1 86 ? 19.175 -9.809 -15.360 1.00 88.12 86 SER A C 1
ATOM 720 O O . SER A 1 86 ? 19.237 -8.632 -15.003 1.00 88.12 86 SER A O 1
ATOM 722 N N . PRO A 1 87 ? 19.376 -10.167 -16.647 1.00 92.00 87 PRO A N 1
ATOM 723 C CA . PRO A 1 87 ? 19.690 -9.187 -17.689 1.00 92.00 87 PRO A CA 1
ATOM 724 C C . PRO A 1 87 ? 18.591 -8.138 -17.908 1.00 92.00 87 PRO A C 1
ATOM 726 O O . PRO A 1 87 ? 18.887 -7.029 -18.328 1.00 92.00 87 PRO A O 1
ATOM 729 N N . PHE A 1 88 ? 17.337 -8.462 -17.584 1.00 91.25 88 PHE A N 1
ATOM 730 C CA . PHE A 1 88 ? 16.180 -7.590 -17.802 1.00 91.25 88 PHE A CA 1
ATOM 731 C C . PHE A 1 88 ? 15.831 -6.730 -16.577 1.00 91.25 88 PHE A C 1
ATOM 733 O O . PHE A 1 88 ? 14.889 -5.945 -16.630 1.00 91.25 88 PHE A O 1
ATOM 740 N N . ILE A 1 89 ? 16.555 -6.873 -15.455 1.00 90.00 89 ILE A N 1
ATOM 741 C CA . ILE A 1 89 ? 16.243 -6.165 -14.200 1.00 90.00 89 ILE A CA 1
ATOM 742 C C . ILE A 1 89 ? 16.240 -4.653 -14.405 1.00 90.00 89 ILE A C 1
ATOM 744 O O . ILE A 1 89 ? 15.326 -3.977 -13.941 1.00 90.00 89 ILE A O 1
ATOM 748 N N . PHE A 1 90 ? 17.261 -4.121 -15.075 1.00 89.06 90 PHE A N 1
AT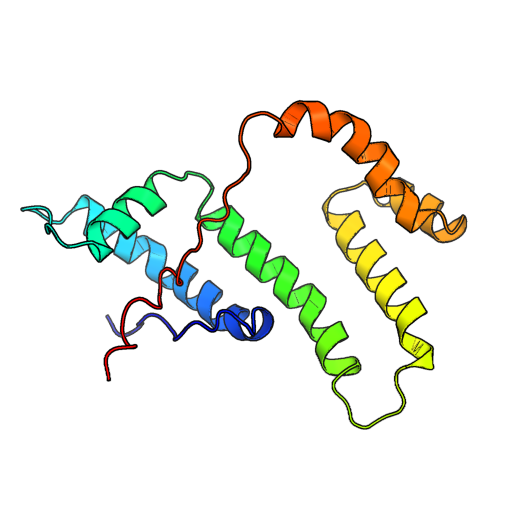OM 749 C CA . PHE A 1 90 ? 17.438 -2.678 -15.197 1.00 89.06 90 PHE A CA 1
ATOM 750 C C . PHE A 1 90 ? 16.273 -2.014 -15.941 1.00 89.06 90 PHE A C 1
ATOM 752 O O . PHE A 1 90 ? 15.702 -1.037 -15.448 1.00 89.06 90 PHE A O 1
ATOM 759 N N . ASP A 1 91 ? 15.881 -2.583 -17.079 1.00 88.62 91 ASP A N 1
ATOM 760 C CA . ASP A 1 91 ? 14.797 -2.055 -17.909 1.00 88.62 91 ASP A CA 1
ATOM 761 C C . ASP A 1 91 ? 13.453 -2.134 -17.179 1.00 88.62 91 ASP A C 1
ATOM 763 O O . ASP A 1 91 ? 12.680 -1.174 -17.155 1.00 88.62 91 ASP A O 1
ATOM 767 N N . GLU A 1 92 ? 13.194 -3.253 -16.501 1.00 91.00 92 GLU A N 1
ATOM 768 C CA . GLU A 1 92 ? 11.950 -3.462 -15.761 1.00 91.00 92 GLU A CA 1
ATOM 769 C C . GLU A 1 92 ? 11.850 -2.571 -14.520 1.00 91.00 92 GLU A C 1
ATOM 771 O O . GLU A 1 92 ? 10.785 -2.011 -14.257 1.00 91.00 92 GLU A O 1
ATOM 776 N N . ILE A 1 93 ? 12.949 -2.381 -13.778 1.00 90.12 93 ILE A N 1
ATOM 777 C CA . ILE A 1 93 ? 12.997 -1.430 -12.658 1.00 90.12 93 ILE A CA 1
ATOM 778 C C . ILE A 1 93 ? 12.778 -0.006 -13.167 1.00 90.12 93 ILE A C 1
ATOM 780 O O . ILE A 1 93 ? 12.031 0.747 -12.545 1.00 90.12 93 ILE A O 1
ATOM 784 N N . SER A 1 94 ? 13.397 0.373 -14.286 1.00 88.00 94 SER A N 1
ATOM 785 C CA . SER A 1 94 ? 13.252 1.718 -14.855 1.00 88.00 94 SER A CA 1
ATOM 786 C C . SER A 1 94 ? 11.813 1.981 -15.299 1.00 88.00 94 SER A C 1
ATOM 788 O O . SER A 1 94 ? 11.242 3.023 -14.971 1.00 88.00 94 SER A O 1
ATOM 790 N N . SER A 1 95 ? 11.191 1.000 -15.956 1.00 89.19 95 SER A N 1
ATOM 791 C CA . SER A 1 95 ? 9.779 1.037 -16.344 1.00 89.19 95 SER A CA 1
ATOM 792 C C . SER A 1 95 ? 8.851 1.153 -15.128 1.00 89.19 95 SER A C 1
ATOM 794 O O . SER A 1 95 ? 8.009 2.054 -15.067 1.00 89.19 95 SER A O 1
ATOM 796 N N . LEU A 1 96 ? 9.055 0.311 -14.108 1.00 90.56 96 LEU A N 1
ATOM 797 C CA . LEU A 1 96 ? 8.302 0.351 -12.853 1.00 90.56 96 LEU A CA 1
ATOM 798 C C . LEU A 1 96 ? 8.466 1.702 -12.141 1.00 90.56 96 LEU A C 1
ATOM 800 O O . LEU A 1 96 ? 7.478 2.304 -11.721 1.00 90.56 96 LEU A O 1
ATOM 804 N N . HIS A 1 97 ? 9.694 2.208 -12.029 1.00 86.19 97 HIS A N 1
ATOM 805 C CA . HIS A 1 97 ? 9.983 3.494 -11.402 1.00 86.19 97 HIS A CA 1
ATOM 806 C C . HIS A 1 97 ? 9.286 4.644 -12.139 1.00 86.19 97 HIS A C 1
ATOM 808 O O . HIS A 1 97 ? 8.640 5.479 -11.503 1.00 86.19 97 HIS A O 1
ATOM 814 N N . GLY A 1 98 ? 9.328 4.649 -13.474 1.00 86.62 98 GLY A N 1
ATOM 815 C CA . GLY A 1 98 ? 8.609 5.621 -14.293 1.00 86.62 98 GLY A CA 1
ATOM 816 C C . GLY A 1 98 ? 7.095 5.548 -14.083 1.00 86.62 98 GLY A C 1
ATOM 817 O O . GLY A 1 98 ? 6.449 6.578 -13.887 1.00 86.62 98 GLY A O 1
ATOM 818 N N . ALA A 1 99 ? 6.521 4.343 -14.055 1.00 87.62 99 ALA A N 1
ATOM 819 C CA . ALA A 1 99 ? 5.094 4.139 -13.807 1.00 87.62 99 ALA A CA 1
ATOM 820 C C . ALA A 1 99 ? 4.658 4.648 -12.421 1.00 87.62 99 ALA A C 1
ATOM 822 O O . ALA A 1 99 ? 3.609 5.282 -12.296 1.00 87.62 99 ALA A O 1
ATOM 823 N N . LEU A 1 100 ? 5.476 4.422 -11.387 1.00 86.50 100 LEU A N 1
ATOM 824 C CA . LEU A 1 100 ? 5.224 4.933 -10.039 1.00 86.50 100 LEU A CA 1
ATOM 825 C C . LEU A 1 100 ? 5.318 6.464 -9.984 1.00 86.50 100 LEU A C 1
ATOM 827 O O . LEU A 1 100 ? 4.438 7.110 -9.415 1.00 86.50 100 LEU A O 1
ATOM 831 N N . LEU A 1 101 ? 6.328 7.062 -10.622 1.00 85.06 101 LEU A N 1
ATOM 832 C CA . LEU A 1 101 ? 6.492 8.517 -10.653 1.00 85.06 101 LEU A CA 1
ATOM 833 C C . LEU A 1 101 ? 5.342 9.223 -11.378 1.00 85.06 101 LEU A C 1
ATOM 835 O O . LEU A 1 101 ? 4.902 10.269 -10.909 1.00 85.06 101 LEU A O 1
ATOM 839 N N . ARG A 1 102 ? 4.787 8.646 -12.453 1.00 86.69 102 ARG A N 1
ATOM 840 C CA . ARG A 1 102 ? 3.624 9.214 -13.174 1.00 86.69 102 ARG A CA 1
ATOM 841 C C . ARG A 1 102 ? 2.354 9.325 -12.330 1.00 86.69 102 ARG A C 1
ATOM 843 O O . ARG A 1 102 ? 1.450 10.067 -12.698 1.00 86.69 102 ARG A O 1
ATOM 850 N N . ARG A 1 103 ? 2.254 8.597 -11.213 1.00 81.44 103 ARG A N 1
ATOM 851 C CA . ARG A 1 103 ? 1.122 8.728 -10.276 1.00 81.44 103 ARG A CA 1
ATOM 852 C C . ARG A 1 103 ? 1.223 9.980 -9.405 1.00 81.44 103 ARG A C 1
ATOM 854 O O . ARG A 1 103 ? 0.216 10.418 -8.862 1.00 81.44 103 ARG A O 1
ATOM 861 N N . ILE A 1 104 ? 2.429 10.522 -9.255 1.00 81.31 104 ILE A N 1
ATOM 862 C CA . ILE A 1 104 ? 2.734 11.656 -8.374 1.00 81.31 104 ILE A CA 1
ATOM 863 C C . ILE A 1 104 ? 3.043 12.910 -9.203 1.00 81.31 104 ILE A C 1
ATOM 865 O O . ILE A 1 104 ? 2.671 14.019 -8.829 1.00 81.31 104 ILE A O 1
ATOM 869 N N . LEU A 1 105 ? 3.725 12.735 -10.334 1.00 83.50 105 LEU A N 1
ATOM 870 C CA . LEU A 1 105 ? 4.235 13.790 -11.201 1.00 83.50 105 LEU A CA 1
ATOM 871 C C . LEU A 1 105 ? 3.487 13.820 -12.532 1.00 83.50 105 LEU A C 1
ATOM 873 O O . LEU A 1 105 ? 2.969 12.809 -13.003 1.00 83.50 105 LEU A O 1
ATOM 877 N N . LYS A 1 106 ? 3.503 14.984 -13.189 1.00 85.75 106 LYS A N 1
ATOM 878 C CA . LYS A 1 106 ? 3.001 15.120 -14.561 1.00 85.75 106 LYS A CA 1
ATOM 879 C C . LYS A 1 106 ? 3.785 14.202 -15.499 1.00 85.75 106 LYS A C 1
ATOM 881 O O . LYS A 1 106 ? 5.015 14.176 -15.443 1.00 85.75 106 LYS A O 1
ATOM 886 N N . SER A 1 107 ? 3.077 13.515 -16.397 1.00 84.75 107 SER A N 1
ATOM 887 C CA . SER A 1 107 ? 3.670 12.595 -17.376 1.00 84.75 107 SER A CA 1
ATOM 888 C C . SER A 1 107 ? 4.797 13.242 -18.179 1.00 84.75 107 SER A C 1
ATOM 890 O O . SER A 1 107 ? 5.859 12.645 -18.280 1.00 84.75 107 SER A O 1
ATOM 892 N N . SER A 1 108 ? 4.621 14.494 -18.614 1.00 85.38 108 SER A N 1
ATOM 893 C CA . SER A 1 108 ? 5.620 15.244 -19.388 1.00 85.38 108 SER A CA 1
ATOM 894 C C . SER A 1 108 ? 6.995 15.323 -18.713 1.00 85.38 108 SER A C 1
ATOM 896 O O . SER A 1 108 ? 8.011 15.170 -19.379 1.00 85.38 108 SER A O 1
ATOM 898 N N . ILE A 1 109 ? 7.030 15.515 -17.389 1.00 84.69 109 ILE A N 1
ATOM 899 C CA . ILE A 1 109 ? 8.278 15.601 -16.611 1.00 84.69 109 ILE A CA 1
ATOM 900 C C . ILE A 1 109 ? 8.956 14.228 -16.551 1.00 84.69 109 ILE A C 1
ATOM 902 O O . ILE A 1 109 ? 10.177 14.114 -16.642 1.00 84.69 109 ILE A O 1
ATOM 906 N N . VAL A 1 110 ? 8.157 13.169 -16.398 1.00 84.12 110 VAL A N 1
ATOM 907 C CA . VAL A 1 110 ? 8.662 11.795 -16.337 1.00 84.12 110 VAL A CA 1
ATOM 908 C C . VAL A 1 110 ? 9.174 11.342 -17.705 1.00 84.12 110 VAL A C 1
ATOM 910 O O . VAL A 1 110 ? 10.229 10.723 -17.775 1.00 84.12 110 VAL A O 1
ATOM 913 N N . ASP A 1 111 ? 8.466 11.678 -18.783 1.00 87.00 111 ASP A N 1
ATOM 914 C CA . ASP A 1 111 ? 8.849 11.368 -20.165 1.00 87.00 111 ASP A CA 1
ATOM 915 C C . ASP A 1 111 ? 10.180 12.025 -20.553 1.00 87.00 111 ASP A C 1
ATOM 917 O O . ASP A 1 111 ? 11.074 11.367 -21.094 1.00 87.00 111 ASP A O 1
ATOM 921 N N . GLU A 1 112 ? 10.350 13.302 -20.209 1.00 85.62 112 GLU A N 1
ATOM 922 C CA . GLU A 1 112 ? 11.601 14.033 -20.415 1.00 85.62 112 GLU A CA 1
ATOM 923 C C . GLU A 1 112 ? 12.759 13.395 -19.629 1.00 85.62 112 GLU A C 1
ATOM 925 O O . GLU A 1 112 ? 13.849 13.184 -20.167 1.00 85.62 112 GLU A O 1
ATOM 930 N N . ALA A 1 113 ? 12.530 13.026 -18.367 1.00 82.94 113 ALA A N 1
ATOM 931 C CA . ALA A 1 113 ? 13.559 12.407 -17.536 1.00 82.94 113 ALA A CA 1
ATOM 932 C C . ALA A 1 113 ? 13.919 10.978 -17.971 1.00 82.94 113 ALA A C 1
ATOM 934 O O . ALA A 1 113 ? 15.087 10.603 -17.875 1.00 82.94 113 ALA A O 1
ATOM 935 N N . MET A 1 114 ? 12.949 10.193 -18.453 1.00 81.62 114 MET A N 1
ATOM 936 C CA . MET A 1 114 ? 13.181 8.870 -19.051 1.00 81.62 114 MET A CA 1
ATOM 937 C C . MET A 1 114 ? 14.072 8.997 -20.290 1.00 81.62 114 MET A C 1
ATOM 939 O O . MET A 1 114 ? 15.088 8.318 -20.383 1.00 81.62 114 MET A O 1
ATOM 943 N N . THR A 1 115 ? 13.735 9.921 -21.195 1.00 84.12 115 THR A N 1
ATOM 944 C CA . THR A 1 115 ? 14.477 10.154 -22.447 1.00 84.12 115 THR A CA 1
ATOM 945 C C . THR A 1 115 ? 15.925 10.576 -22.184 1.00 84.12 115 THR A C 1
ATOM 947 O O . THR A 1 115 ? 16.842 10.137 -22.871 1.00 84.12 115 THR A O 1
ATOM 950 N N . ASN A 1 116 ? 16.142 11.392 -21.151 1.00 82.19 116 ASN A N 1
ATOM 951 C CA . ASN A 1 116 ? 17.463 11.901 -20.786 1.00 82.19 116 ASN A CA 1
ATOM 952 C C . ASN A 1 116 ? 18.237 10.998 -19.805 1.00 82.19 116 ASN A C 1
ATOM 954 O O . ASN A 1 116 ? 19.306 11.399 -19.345 1.00 82.19 116 ASN A O 1
ATOM 958 N N . ASN A 1 117 ? 17.719 9.814 -19.443 1.00 80.06 117 ASN A N 1
ATOM 959 C CA . ASN A 1 117 ? 18.281 8.925 -18.411 1.00 80.06 117 ASN A CA 1
ATOM 960 C C . ASN A 1 117 ? 18.477 9.590 -17.028 1.00 80.06 117 ASN A C 1
ATOM 962 O O . ASN A 1 117 ? 19.326 9.182 -16.238 1.00 80.06 117 ASN A O 1
ATOM 966 N N . ARG A 1 118 ? 17.658 10.598 -16.700 1.00 82.12 118 ARG A N 1
ATOM 967 C CA . ARG A 1 118 ? 17.688 11.352 -15.428 1.00 82.12 118 ARG A CA 1
ATOM 968 C C . ARG A 1 118 ? 16.564 10.965 -14.469 1.00 82.12 118 ARG A C 1
ATOM 970 O O . ARG A 1 118 ? 16.295 11.662 -13.493 1.00 82.12 118 ARG A O 1
ATOM 977 N N . LEU A 1 119 ? 15.894 9.839 -14.713 1.00 77.38 119 LEU A N 1
ATOM 978 C CA . LEU A 1 119 ? 14.765 9.379 -13.899 1.00 77.38 119 LEU A CA 1
ATOM 979 C C . LEU A 1 119 ? 15.123 9.241 -12.406 1.00 77.38 119 LEU A C 1
ATOM 981 O O . LEU A 1 119 ? 14.318 9.571 -11.541 1.00 77.38 119 LEU A O 1
ATOM 985 N N . LEU A 1 120 ? 16.349 8.805 -12.100 1.00 75.38 120 LEU A N 1
ATOM 986 C CA . LEU A 1 120 ? 16.865 8.666 -10.730 1.00 75.38 120 LEU A CA 1
ATOM 987 C C . LEU A 1 120 ? 17.184 10.011 -10.051 1.00 75.38 120 LEU A C 1
ATOM 989 O O . LEU A 1 120 ? 17.376 10.065 -8.835 1.00 75.38 120 LEU A O 1
ATOM 993 N N . GLU A 1 121 ? 17.246 11.099 -10.816 1.00 78.88 121 GLU A N 1
ATOM 994 C CA . GLU A 1 121 ? 17.545 12.445 -10.323 1.00 78.88 121 GLU A CA 1
ATOM 995 C C . GLU A 1 121 ? 16.273 13.222 -9.972 1.00 78.88 121 GLU A C 1
ATOM 997 O O . GLU A 1 121 ? 16.306 14.065 -9.074 1.00 78.88 121 GLU A O 1
ATOM 1002 N N . LEU A 1 122 ? 15.137 12.895 -10.605 1.00 72.75 122 LEU A N 1
ATOM 1003 C CA . LEU A 1 122 ? 13.848 13.543 -10.341 1.00 72.75 122 LEU A CA 1
ATOM 1004 C C . LEU A 1 122 ? 13.473 13.566 -8.852 1.00 72.75 122 LEU A C 1
ATOM 1006 O O . LEU A 1 122 ? 13.120 14.643 -8.369 1.00 72.75 122 LEU A O 1
ATOM 1010 N N . PRO A 1 123 ? 13.586 12.460 -8.083 1.00 65.81 123 PRO A N 1
ATOM 1011 C CA . PRO A 1 123 ? 13.279 12.490 -6.658 1.00 65.81 123 PRO A CA 1
ATOM 1012 C C . PRO A 1 123 ? 14.173 13.468 -5.888 1.00 65.81 123 PRO A C 1
ATOM 1014 O O . PRO A 1 123 ? 13.688 14.196 -5.030 1.00 65.81 123 PRO A O 1
ATOM 1017 N N . LYS A 1 124 ? 15.469 13.550 -6.210 1.00 67.00 124 LYS A N 1
ATOM 1018 C CA . LYS A 1 124 ? 16.398 14.459 -5.516 1.00 67.00 124 LYS A CA 1
ATOM 1019 C C . LYS A 1 124 ? 16.017 15.918 -5.750 1.00 67.00 124 LYS A C 1
ATOM 1021 O O . LYS A 1 124 ? 16.023 16.715 -4.818 1.00 67.00 124 LYS A O 1
ATOM 1026 N N . ILE A 1 125 ? 15.647 16.251 -6.983 1.00 62.00 125 ILE A N 1
ATOM 1027 C CA . ILE A 1 125 ? 15.282 17.613 -7.375 1.00 62.00 125 ILE A CA 1
ATOM 1028 C C . ILE A 1 125 ? 13.938 18.002 -6.750 1.00 62.00 125 ILE A C 1
ATOM 1030 O O . ILE A 1 125 ? 13.838 19.050 -6.118 1.00 62.00 125 ILE A O 1
ATOM 1034 N N . LEU A 1 126 ? 12.922 17.141 -6.858 1.00 61.84 126 LEU A N 1
ATOM 1035 C CA . LEU A 1 126 ? 11.584 17.415 -6.331 1.00 61.84 126 LEU A CA 1
ATOM 1036 C C . LEU A 1 126 ? 11.525 17.403 -4.803 1.00 61.84 126 LEU A C 1
ATOM 1038 O O . LEU A 1 126 ? 10.880 18.271 -4.217 1.00 61.84 126 LEU A O 1
ATOM 1042 N N . PHE A 1 127 ? 12.191 16.447 -4.151 1.00 62.16 127 PHE A N 1
ATOM 1043 C CA . PHE A 1 127 ? 12.104 16.275 -2.702 1.00 62.16 127 PHE A CA 1
ATOM 1044 C C . PHE A 1 127 ? 13.146 17.067 -1.904 1.00 62.16 127 PHE A C 1
ATOM 1046 O O . PHE A 1 127 ? 12.977 17.196 -0.694 1.00 62.16 127 PHE A O 1
ATOM 1053 N N . SER A 1 128 ? 14.130 17.704 -2.553 1.00 59.94 128 SER A N 1
ATOM 1054 C CA . SER A 1 128 ? 15.038 18.665 -1.894 1.00 59.94 128 SER A CA 1
ATOM 1055 C C . SER A 1 128 ? 14.286 19.761 -1.119 1.00 59.94 128 SER A C 1
ATOM 1057 O O . SER A 1 128 ? 14.703 20.165 -0.034 1.00 59.94 128 SER A O 1
ATOM 1059 N N . ASN A 1 129 ? 13.120 20.173 -1.631 1.00 51.94 129 ASN A N 1
ATOM 1060 C CA . ASN A 1 129 ? 12.218 21.128 -0.984 1.00 51.94 129 ASN A CA 1
ATOM 1061 C C . ASN A 1 129 ? 11.255 20.469 0.025 1.00 51.94 129 ASN A C 1
ATOM 1063 O O . ASN A 1 129 ? 10.826 21.108 0.985 1.00 51.94 129 ASN A O 1
ATOM 1067 N N . PHE A 1 130 ? 10.924 19.185 -0.151 1.00 49.47 130 PHE A N 1
ATOM 1068 C CA . PHE A 1 130 ? 10.051 18.440 0.765 1.00 49.47 130 PHE A CA 1
ATOM 1069 C C . PHE A 1 130 ? 10.754 18.015 2.057 1.00 49.47 130 PHE A C 1
ATOM 1071 O O . PHE A 1 130 ? 10.090 17.918 3.090 1.00 49.47 130 PHE A O 1
ATOM 1078 N N . ASP A 1 131 ? 12.076 17.835 2.047 1.00 50.19 131 ASP A N 1
ATOM 1079 C CA . ASP A 1 131 ? 12.850 17.547 3.260 1.00 50.19 131 ASP A CA 1
ATOM 1080 C C . ASP A 1 131 ? 12.707 18.656 4.312 1.00 50.19 131 ASP A C 1
ATOM 1082 O O . ASP A 1 131 ? 12.758 18.386 5.511 1.00 50.19 131 ASP A O 1
ATOM 1086 N N . GLN A 1 132 ? 12.464 19.907 3.910 1.00 49.25 132 GLN A N 1
ATOM 1087 C CA . GLN A 1 132 ? 12.135 20.977 4.859 1.00 49.25 132 GLN A CA 1
ATOM 1088 C C . GLN A 1 132 ? 10.710 20.851 5.429 1.00 49.25 132 GLN A C 1
ATOM 1090 O O . GLN A 1 132 ? 10.484 21.218 6.583 1.00 49.25 132 GLN A O 1
ATOM 1095 N N . ALA A 1 133 ? 9.765 20.288 4.669 1.00 42.41 133 ALA A N 1
ATOM 1096 C CA . ALA A 1 133 ? 8.364 20.130 5.062 1.00 42.41 133 ALA A CA 1
ATOM 1097 C C . ALA A 1 133 ? 8.114 18.894 5.954 1.00 42.41 133 ALA A C 1
ATOM 1099 O O . ALA A 1 133 ? 7.351 18.983 6.917 1.00 42.41 133 ALA A O 1
ATOM 1100 N N . PHE A 1 134 ? 8.790 17.766 5.698 1.00 42.62 134 PHE A N 1
ATOM 1101 C CA . PHE A 1 134 ? 8.634 16.514 6.463 1.00 42.62 134 PHE A CA 1
ATOM 1102 C C . PHE A 1 134 ? 9.597 16.362 7.651 1.00 42.62 134 PHE A C 1
ATOM 1104 O O . PHE A 1 134 ? 9.418 15.464 8.473 1.00 42.62 134 PHE A O 1
ATOM 1111 N N . LYS A 1 135 ? 10.562 17.277 7.837 1.00 45.53 135 LYS A N 1
ATOM 1112 C CA . LYS A 1 135 ? 11.355 17.375 9.083 1.00 45.53 135 LYS A CA 1
ATOM 1113 C C . LYS A 1 135 ? 10.494 17.623 10.333 1.00 45.53 135 LYS A C 1
ATOM 1115 O O . LYS A 1 135 ? 10.971 17.449 11.455 1.00 45.53 135 LYS A O 1
ATOM 1120 N N . LYS A 1 136 ? 9.214 17.987 10.181 1.00 43.59 136 LYS A N 1
ATOM 1121 C CA . LYS A 1 136 ? 8.253 18.084 11.287 1.00 43.59 136 LYS A CA 1
ATOM 1122 C C . LYS A 1 136 ? 7.623 16.718 11.574 1.00 43.59 136 LYS A C 1
ATOM 1124 O O . LYS A 1 136 ? 6.533 16.407 11.114 1.00 43.59 136 LYS A O 1
ATOM 1129 N N . LYS A 1 137 ? 8.328 15.982 12.437 1.00 34.22 137 LYS A N 1
ATOM 1130 C CA . LYS A 1 137 ? 8.069 14.630 12.959 1.00 34.22 137 LYS A CA 1
ATOM 1131 C C . LYS A 1 137 ? 8.297 13.522 11.926 1.00 34.22 137 LYS A C 1
ATOM 1133 O O . LYS A 1 137 ? 7.669 13.542 10.873 1.00 34.22 137 LYS A O 1
ATOM 1138 N N . PRO A 1 138 ? 9.123 12.506 12.250 1.00 35.97 138 PRO A N 1
ATOM 1139 C CA . PRO A 1 138 ? 9.135 11.295 11.450 1.00 35.97 138 PRO A CA 1
ATOM 1140 C C . PRO A 1 138 ? 7.695 10.798 11.375 1.00 35.97 138 PRO A C 1
ATOM 1142 O O . PRO A 1 138 ? 7.020 10.692 12.408 1.00 35.97 138 PRO A O 1
ATOM 1145 N N . ILE A 1 139 ? 7.231 10.480 10.167 1.00 39.91 139 ILE A N 1
ATOM 1146 C CA . ILE A 1 139 ? 6.160 9.506 10.022 1.00 39.91 139 ILE A CA 1
ATOM 1147 C C . ILE A 1 139 ? 6.757 8.243 10.631 1.00 39.91 139 ILE A C 1
ATOM 1149 O O . ILE A 1 139 ? 7.439 7.465 9.970 1.00 39.91 139 ILE A O 1
ATOM 1153 N N . LYS A 1 140 ? 6.573 8.075 11.944 1.00 31.48 140 LYS A N 1
ATOM 1154 C CA . LYS A 1 140 ? 6.593 6.758 12.542 1.00 31.48 140 LYS A CA 1
ATOM 1155 C C . LYS A 1 140 ? 5.485 6.068 11.771 1.00 31.48 140 LYS A C 1
ATOM 1157 O O . LYS A 1 140 ? 4.322 6.304 12.068 1.00 31.48 140 LYS A O 1
ATOM 1162 N N . PHE A 1 141 ? 5.838 5.283 10.754 1.00 32.56 141 PHE A N 1
ATOM 1163 C CA . PHE A 1 141 ? 5.159 4.016 10.597 1.00 32.56 141 PHE A CA 1
ATOM 1164 C C . PHE A 1 141 ? 5.346 3.404 11.970 1.00 32.56 141 PHE A C 1
ATOM 1166 O O . PHE A 1 141 ? 6.485 3.115 12.353 1.00 32.56 141 PHE A O 1
ATOM 1173 N N . PRO A 1 142 ? 4.305 3.356 12.807 1.00 32.78 142 PRO A N 1
ATOM 1174 C CA . PRO A 1 142 ? 4.394 2.544 13.990 1.00 32.78 142 PRO A CA 1
ATOM 1175 C C . PRO A 1 142 ? 4.899 1.197 13.511 1.00 32.78 142 PRO A C 1
ATOM 1177 O O . PRO A 1 142 ? 4.577 0.747 12.402 1.00 32.78 142 PRO A O 1
ATOM 1180 N N . ALA A 1 143 ? 5.706 0.559 14.340 1.00 32.59 143 ALA A N 1
ATOM 1181 C CA . ALA A 1 143 ? 5.747 -0.880 14.322 1.00 32.59 143 ALA A CA 1
ATOM 1182 C C . ALA A 1 143 ? 4.316 -1.350 14.634 1.00 32.59 143 ALA A C 1
ATOM 1184 O O . ALA A 1 143 ? 4.017 -1.780 15.739 1.00 32.59 143 ALA A O 1
ATOM 1185 N N . TYR A 1 144 ? 3.391 -1.190 13.685 1.00 38.78 144 TYR A N 1
ATOM 1186 C CA . TYR A 1 144 ? 2.163 -1.924 13.638 1.00 38.78 144 TYR A CA 1
ATOM 1187 C C . TYR A 1 144 ? 2.664 -3.333 13.323 1.00 38.78 144 TYR A C 1
ATOM 1189 O O . TYR A 1 144 ? 2.709 -3.767 12.171 1.00 38.78 144 TYR A O 1
ATOM 1197 N N . SER A 1 145 ? 3.051 -4.062 14.378 1.00 35.28 145 SER A N 1
ATOM 1198 C CA . SER A 1 145 ? 2.499 -5.399 14.557 1.00 35.28 145 SER A CA 1
ATOM 1199 C C . SER A 1 145 ? 1.078 -5.289 14.045 1.00 35.28 145 SER A C 1
ATOM 1201 O O . SER A 1 145 ? 0.316 -4.467 14.555 1.00 35.28 145 SER A O 1
ATOM 1203 N N . CYS A 1 146 ? 0.847 -5.891 12.888 1.00 34.62 146 CYS A N 1
ATOM 1204 C CA . CYS A 1 146 ? -0.273 -5.552 12.046 1.00 34.62 146 CYS A CA 1
ATOM 1205 C C . CYS A 1 146 ? -1.550 -5.335 12.852 1.00 34.62 146 CYS A C 1
ATOM 1207 O O . CYS A 1 146 ? -1.803 -6.067 13.802 1.00 34.62 146 CYS A O 1
ATOM 1209 N N . ILE A 1 147 ? -2.395 -4.412 12.408 1.00 43.34 147 ILE A N 1
ATOM 1210 C CA . ILE A 1 147 ? -3.753 -4.198 12.925 1.00 43.34 147 ILE A CA 1
ATOM 1211 C C . ILE A 1 147 ? -4.594 -5.510 12.884 1.00 43.34 147 ILE A C 1
ATOM 1213 O O . ILE A 1 147 ? -5.691 -5.569 13.424 1.00 43.34 147 ILE A O 1
ATOM 1217 N N . ILE A 1 148 ? -4.060 -6.596 12.298 1.00 37.22 148 ILE A N 1
ATOM 1218 C CA . ILE A 1 148 ? -4.631 -7.949 12.253 1.00 37.22 148 ILE A CA 1
ATOM 1219 C C . ILE A 1 148 ? -3.752 -9.027 12.945 1.00 37.22 148 ILE A C 1
ATOM 1221 O O . ILE A 1 148 ? -4.158 -10.180 13.056 1.00 37.22 148 ILE A O 1
ATOM 1225 N N . CYS A 1 149 ? -2.555 -8.698 13.437 1.00 33.53 149 CYS A N 1
ATOM 1226 C CA . CYS A 1 149 ? -1.617 -9.649 14.045 1.00 33.53 149 CYS A CA 1
ATOM 1227 C C . CYS A 1 149 ? -1.105 -9.153 15.401 1.00 33.53 149 CYS A C 1
ATOM 1229 O O . CYS A 1 149 ? 0.058 -8.768 15.530 1.00 33.53 149 CYS A O 1
ATOM 1231 N N . THR A 1 150 ? -1.942 -9.236 16.428 1.00 35.28 150 THR A N 1
ATOM 1232 C CA . THR A 1 150 ? -1.469 -9.312 17.816 1.00 35.28 150 THR A CA 1
ATOM 1233 C C . THR A 1 150 ? -2.145 -10.491 18.495 1.00 35.28 150 THR A C 1
ATOM 1235 O O . THR A 1 150 ? -3.247 -10.353 19.006 1.00 35.28 150 THR A O 1
ATOM 1238 N N . GLU A 1 151 ? -1.465 -11.632 18.373 1.00 36.06 151 GLU A N 1
ATOM 1239 C CA . GLU A 1 151 ? -1.548 -12.933 19.064 1.00 36.06 151 GLU A CA 1
ATOM 1240 C C . GLU A 1 151 ? -1.135 -13.947 17.980 1.00 36.06 151 GLU A C 1
ATOM 1242 O O . GLU A 1 151 ? -1.790 -14.074 16.956 1.00 36.06 151 GLU A O 1
ATOM 1247 N N . THR A 1 152 ? 0.072 -14.515 17.973 1.00 34.81 152 THR A N 1
ATOM 1248 C CA . THR A 1 152 ? 0.525 -15.555 18.897 1.00 34.81 152 THR A CA 1
ATOM 1249 C C . THR A 1 152 ? 2.048 -15.705 18.757 1.00 34.81 152 THR A C 1
ATOM 1251 O O . THR A 1 152 ? 2.520 -16.315 17.803 1.00 34.81 152 THR A O 1
ATOM 1254 N N . ILE A 1 153 ? 2.825 -15.167 19.701 1.00 33.12 153 ILE A N 1
ATOM 1255 C CA . ILE A 1 153 ? 4.120 -15.746 20.100 1.00 33.12 153 ILE A CA 1
ATOM 1256 C C . ILE A 1 153 ? 4.152 -15.708 21.632 1.00 33.12 153 ILE A C 1
ATOM 1258 O O . ILE A 1 153 ? 4.703 -14.808 22.259 1.00 33.12 153 ILE A O 1
ATOM 1262 N N . ARG A 1 154 ? 3.460 -16.677 22.228 1.00 31.42 154 ARG A N 1
ATOM 1263 C CA . ARG A 1 154 ? 3.852 -17.314 23.485 1.00 31.42 154 AR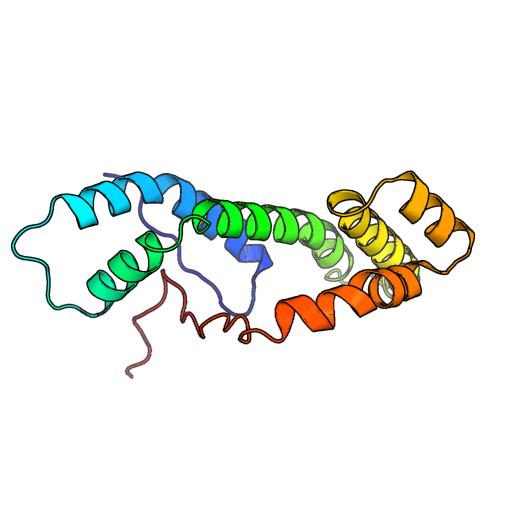G A CA 1
ATOM 1264 C C . ARG A 1 154 ? 3.726 -18.807 23.243 1.00 31.42 154 ARG A C 1
ATOM 1266 O O . ARG A 1 154 ? 2.610 -19.313 23.172 1.00 31.42 154 ARG A O 1
ATOM 1273 N N . ASN A 1 155 ? 4.868 -19.423 22.981 1.00 33.00 155 ASN A N 1
ATOM 1274 C CA . ASN A 1 155 ? 5.318 -20.723 23.469 1.00 33.00 155 ASN A CA 1
ATOM 1275 C C . ASN A 1 155 ? 6.777 -20.862 23.048 1.00 33.00 155 ASN A C 1
ATOM 1277 O O . ASN A 1 155 ? 7.040 -20.696 21.836 1.00 33.00 155 ASN A O 1
#

pLDDT: mean 78.05, std 19.54, range [31.42, 94.25]